Protein AF-A0A069NL14-F1 (afdb_monomer_lite)

Radius of gyration: 21.66 Å; chains: 1; bounding box: 42×58×57 Å

Organism: NCBI:txid1071679

Secondary structure (DSSP, 8-state):
---------------------SEEEPPPEE-SSTTEEEEEEEE-SSTTHHHHHHHHHHHHHHHHHHHTTEEEEEEEEEEE--STTS-EEEEEEEEEEETT---

Foldseek 3Di:
DDDDDPPPPPPPPPPPPPPPQPKAKDDWADDPDPQKIKIKIKAFDDQCRQVNRVVNRVVVQQVVLVVVQFGKDWDDKDWDQNDRGGITMIMTIIGTHHPPPPD

Structure (mmCIF, N/CA/C/O backbone):
data_AF-A0A069NL14-F1
#
_entry.id   AF-A0A069NL14-F1
#
loop_
_atom_site.group_PDB
_atom_site.id
_atom_site.type_symbol
_atom_site.label_atom_id
_atom_site.label_alt_id
_atom_site.label_comp_id
_atom_site.label_asym_id
_atom_site.label_entity_id
_atom_site.label_seq_id
_atom_site.pdbx_PDB_ins_code
_atom_site.Cartn_x
_atom_site.Cartn_y
_atom_site.Cartn_z
_atom_site.occupancy
_atom_site.B_iso_or_equiv
_atom_site.auth_seq_id
_atom_site.auth_comp_id
_atom_site.auth_asym_id
_atom_site.auth_atom_id
_atom_site.pdbx_PDB_model_num
ATOM 1 N N . MET A 1 1 ? -29.162 -46.723 -41.988 1.00 38.84 1 MET A N 1
ATOM 2 C CA . MET A 1 1 ? -27.708 -46.598 -41.750 1.00 38.84 1 MET A CA 1
ATOM 3 C C . MET A 1 1 ? -27.490 -45.457 -40.772 1.00 38.84 1 MET A C 1
ATOM 5 O O . MET A 1 1 ? -27.637 -44.299 -41.133 1.00 38.84 1 MET A O 1
ATOM 9 N N . THR A 1 2 ? -27.280 -45.789 -39.504 1.00 38.25 2 THR A N 1
ATOM 10 C CA . THR A 1 2 ? -27.063 -44.849 -38.399 1.00 38.25 2 THR A CA 1
ATOM 11 C C . THR A 1 2 ? -25.594 -44.429 -38.379 1.00 38.25 2 THR A C 1
ATOM 13 O O . THR A 1 2 ? -24.727 -45.210 -38.001 1.00 38.25 2 THR A O 1
ATOM 16 N N . HIS A 1 3 ? -25.300 -43.200 -38.806 1.00 40.44 3 HIS A N 1
ATOM 17 C CA . HIS A 1 3 ? -23.972 -42.612 -38.637 1.00 40.44 3 HIS A CA 1
ATOM 18 C C . HIS A 1 3 ? -23.807 -42.132 -37.189 1.00 40.44 3 HIS A C 1
ATOM 20 O O . HIS A 1 3 ? -24.437 -41.167 -36.762 1.00 40.44 3 HIS A O 1
ATOM 26 N N . PHE A 1 4 ? -22.950 -42.822 -36.433 1.00 49.97 4 PHE A N 1
ATOM 27 C CA . PHE A 1 4 ? -22.440 -42.376 -35.138 1.00 49.97 4 PHE A CA 1
ATOM 28 C C . PHE A 1 4 ? -21.468 -41.211 -35.369 1.00 49.97 4 PHE A C 1
ATOM 30 O O . PHE A 1 4 ? -20.361 -41.406 -35.866 1.00 49.97 4 PHE A O 1
ATOM 37 N N . ILE A 1 5 ? -21.880 -39.992 -35.019 1.00 61.06 5 ILE A N 1
ATOM 38 C CA . ILE A 1 5 ? -21.000 -38.819 -34.984 1.00 61.06 5 ILE A CA 1
ATOM 39 C C . ILE A 1 5 ? -20.514 -38.664 -33.536 1.00 61.06 5 ILE A C 1
ATOM 41 O O . ILE A 1 5 ? -21.290 -38.212 -32.691 1.00 61.06 5 ILE A O 1
ATOM 45 N N . PRO A 1 6 ? -19.257 -39.010 -33.198 1.00 50.72 6 PRO A N 1
ATOM 46 C CA . PRO A 1 6 ? -18.694 -38.649 -31.908 1.00 50.72 6 PRO A CA 1
ATOM 47 C C . PRO A 1 6 ? -18.438 -37.141 -31.915 1.00 50.72 6 PRO A C 1
ATOM 49 O O . PRO A 1 6 ? -17.450 -36.646 -32.462 1.00 50.72 6 PRO A O 1
ATOM 52 N N . ARG A 1 7 ? -19.373 -36.388 -31.334 1.00 55.75 7 ARG A N 1
ATOM 53 C CA . ARG A 1 7 ? -19.255 -34.946 -31.132 1.00 55.75 7 ARG A CA 1
ATOM 54 C C . ARG A 1 7 ? -18.183 -34.718 -30.066 1.00 55.75 7 ARG A C 1
ATOM 56 O O . ARG A 1 7 ? -18.456 -34.755 -28.872 1.00 55.75 7 ARG A O 1
ATOM 63 N N . ARG A 1 8 ? -16.938 -34.575 -30.528 1.00 55.56 8 ARG A N 1
ATOM 64 C CA . ARG A 1 8 ? -15.758 -34.253 -29.722 1.00 55.56 8 ARG A CA 1
ATOM 65 C C . ARG A 1 8 ? -16.088 -33.054 -28.837 1.00 55.56 8 ARG A C 1
ATOM 67 O O . ARG A 1 8 ? -16.280 -31.950 -29.340 1.00 55.56 8 ARG A O 1
ATOM 74 N N . ALA A 1 9 ? -16.185 -33.292 -27.533 1.00 55.94 9 ALA A N 1
ATOM 75 C CA . ALA A 1 9 ? -16.264 -32.243 -26.537 1.00 55.94 9 ALA A CA 1
ATOM 76 C C . ALA A 1 9 ? -14.934 -31.484 -26.564 1.00 55.94 9 ALA A C 1
ATOM 78 O O . ALA A 1 9 ? -13.935 -31.917 -25.996 1.00 55.94 9 ALA A O 1
ATOM 79 N N . THR A 1 10 ? -14.896 -30.375 -27.293 1.00 54.75 10 THR A N 1
ATOM 80 C CA . THR A 1 10 ? -13.809 -29.408 -27.199 1.00 54.75 10 THR A CA 1
ATOM 81 C C . THR A 1 10 ? -13.967 -28.689 -25.867 1.00 54.75 10 THR A C 1
ATOM 83 O O . THR A 1 10 ? -14.705 -27.710 -25.764 1.00 54.75 10 THR A O 1
ATOM 86 N N . ALA A 1 11 ? -13.319 -29.214 -24.828 1.00 58.31 11 ALA A N 1
ATOM 87 C CA . ALA A 1 11 ? -13.090 -28.486 -23.592 1.00 58.31 11 ALA A CA 1
ATOM 88 C C . ALA A 1 11 ? -12.196 -27.283 -23.924 1.00 58.31 11 ALA A C 1
ATOM 90 O O . ALA A 1 11 ? -10.984 -27.411 -24.082 1.00 58.31 11 ALA A O 1
ATOM 91 N N . ALA A 1 12 ? -12.812 -26.118 -24.117 1.00 59.56 12 ALA A N 1
ATOM 92 C CA . ALA A 1 12 ? -12.099 -24.860 -24.243 1.00 59.56 12 ALA A CA 1
ATOM 93 C C . ALA A 1 12 ? -11.612 -24.459 -22.846 1.00 59.56 12 ALA A C 1
ATOM 95 O O . ALA A 1 12 ? -12.318 -23.792 -22.092 1.00 59.56 12 ALA A O 1
ATOM 96 N N . SER A 1 13 ? -10.418 -24.917 -22.476 1.00 60.34 13 SER A N 1
ATOM 97 C CA . SER A 1 13 ? -9.720 -24.430 -21.290 1.00 60.34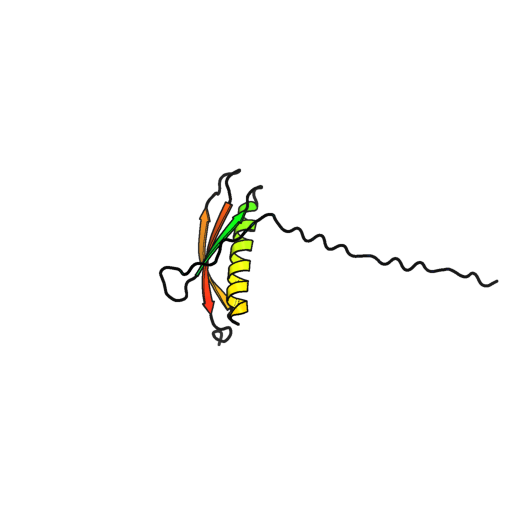 13 SER A CA 1
ATOM 98 C C . SER A 1 13 ? -9.373 -22.956 -21.504 1.00 60.34 13 SER A C 1
ATOM 100 O O . SER A 1 13 ? -8.410 -22.630 -22.196 1.00 60.34 13 SER A O 1
ATOM 102 N N . LEU A 1 14 ? -10.181 -22.059 -20.936 1.00 63.44 14 LEU A N 1
ATOM 103 C CA . LEU A 1 14 ? -9.863 -20.638 -20.807 1.00 63.44 14 LEU A CA 1
ATOM 104 C C . LEU A 1 14 ? -8.656 -20.505 -19.870 1.00 63.44 14 LEU A C 1
ATOM 106 O O . LEU A 1 14 ? -8.793 -20.464 -18.649 1.00 63.44 14 LEU A O 1
ATOM 110 N N . LEU A 1 15 ? -7.457 -20.488 -20.449 1.00 62.75 15 LEU A N 1
ATOM 111 C CA . LEU A 1 15 ? -6.225 -20.201 -19.728 1.00 62.75 15 LEU A CA 1
ATOM 112 C C . LEU A 1 15 ? -6.207 -18.696 -19.418 1.00 62.75 15 LEU A C 1
ATOM 114 O O . LEU A 1 15 ? -5.811 -17.883 -20.252 1.00 62.75 15 LEU A O 1
ATOM 118 N N . PHE A 1 16 ? -6.687 -18.309 -18.236 1.00 65.69 16 PHE A N 1
ATOM 119 C CA . PHE A 1 16 ? -6.553 -16.940 -17.741 1.00 65.69 16 PHE A CA 1
ATOM 120 C C . PHE A 1 16 ? -5.071 -16.660 -17.456 1.00 65.69 16 PHE A C 1
ATOM 122 O O . PHE A 1 16 ? -4.554 -16.970 -16.385 1.00 65.69 16 PHE A O 1
ATOM 129 N N . LEU A 1 17 ? -4.371 -16.085 -18.434 1.00 61.12 17 LEU A N 1
ATOM 130 C CA . LEU A 1 17 ? -3.055 -15.482 -18.239 1.00 61.12 17 LEU A CA 1
ATOM 131 C C . LEU A 1 17 ? -3.232 -14.240 -17.360 1.00 61.12 17 LEU A C 1
ATOM 133 O O . LEU A 1 17 ? -3.520 -13.149 -17.849 1.00 61.12 17 LEU A O 1
ATOM 137 N N . VAL A 1 18 ? -3.090 -14.406 -16.046 1.00 63.09 18 VAL A N 1
ATOM 138 C CA . VAL A 1 18 ? -2.997 -13.274 -15.124 1.00 63.09 18 VAL A CA 1
ATOM 139 C C . VAL A 1 18 ? -1.662 -12.589 -15.408 1.00 63.09 18 VAL A C 1
ATOM 141 O O . VAL A 1 18 ? -0.607 -13.078 -15.005 1.00 63.09 18 VAL A O 1
ATOM 144 N N . LEU A 1 19 ? -1.692 -11.469 -16.135 1.00 54.25 19 LEU A N 1
ATOM 145 C CA . LEU A 1 19 ? -0.546 -10.568 -16.243 1.00 54.25 19 LEU A CA 1
ATOM 146 C C . LEU A 1 19 ? -0.302 -9.954 -14.860 1.00 54.25 19 LEU A C 1
ATOM 148 O O . LEU A 1 19 ? -0.763 -8.855 -14.555 1.00 54.25 19 LEU A O 1
ATOM 152 N N . ALA A 1 20 ? 0.419 -10.671 -14.001 1.00 54.69 20 ALA A N 1
ATOM 153 C CA . ALA A 1 20 ? 0.969 -10.097 -12.790 1.00 54.69 20 ALA A CA 1
ATOM 154 C C . ALA A 1 20 ? 2.029 -9.073 -13.221 1.00 54.69 20 ALA A C 1
ATOM 156 O O . ALA A 1 20 ? 3.160 -9.427 -13.547 1.00 54.69 20 ALA A O 1
ATOM 157 N N . ALA A 1 21 ? 1.651 -7.794 -13.284 1.00 57.94 21 ALA A N 1
ATOM 158 C CA . ALA A 1 21 ? 2.597 -6.712 -13.531 1.00 57.94 21 ALA A CA 1
ATOM 159 C C . ALA A 1 21 ? 3.717 -6.814 -12.486 1.00 57.94 21 ALA A C 1
ATOM 161 O O . ALA A 1 21 ? 3.410 -6.821 -11.299 1.00 57.94 21 ALA A O 1
ATOM 162 N N . CYS A 1 22 ? 4.978 -6.959 -12.903 1.00 66.12 22 CYS A N 1
ATOM 163 C CA . CYS A 1 22 ? 6.120 -7.174 -12.011 1.00 66.12 22 CYS A CA 1
ATOM 164 C C . CYS A 1 22 ? 6.330 -5.936 -11.120 1.00 66.12 22 CYS A C 1
ATOM 166 O O . CYS A 1 22 ? 6.976 -4.965 -11.503 1.00 66.12 22 CYS A O 1
ATOM 168 N N . GLY A 1 23 ? 5.691 -5.937 -9.959 1.00 72.31 23 GLY A N 1
ATOM 169 C CA . GLY A 1 23 ? 5.734 -4.873 -8.971 1.00 72.31 23 GLY A CA 1
ATOM 170 C C . GLY A 1 23 ? 5.557 -5.479 -7.590 1.00 72.31 23 GLY A C 1
ATOM 171 O O . GLY A 1 23 ? 5.040 -6.590 -7.451 1.00 72.31 23 GLY A O 1
ATOM 172 N N . THR A 1 24 ? 6.004 -4.771 -6.568 1.00 82.38 24 THR A N 1
ATOM 173 C CA . THR A 1 24 ? 5.935 -5.202 -5.170 1.00 82.38 24 THR A CA 1
ATOM 174 C C . THR A 1 24 ? 5.354 -4.083 -4.315 1.00 82.38 24 THR A C 1
ATOM 176 O O . THR A 1 24 ? 5.232 -2.945 -4.764 1.00 82.38 24 THR A O 1
ATOM 179 N N . ALA A 1 25 ? 4.941 -4.407 -3.095 1.00 87.00 25 ALA A N 1
ATOM 180 C CA . ALA A 1 25 ? 4.611 -3.423 -2.073 1.00 87.00 25 ALA A CA 1
ATOM 181 C C . ALA A 1 25 ? 5.468 -3.709 -0.839 1.00 87.00 25 ALA A C 1
ATOM 183 O O . ALA A 1 25 ? 5.718 -4.871 -0.518 1.00 87.00 25 ALA A O 1
ATOM 184 N N . SER A 1 26 ? 5.941 -2.653 -0.186 1.00 88.19 26 SER A N 1
ATOM 185 C CA . SER A 1 26 ? 6.605 -2.734 1.110 1.00 88.19 26 SER A CA 1
ATOM 186 C C . SER A 1 26 ? 5.621 -3.158 2.200 1.00 88.19 26 SER A C 1
ATOM 188 O O . SER A 1 26 ? 4.403 -3.099 2.022 1.00 88.19 26 SER A O 1
ATOM 190 N N . GLU A 1 27 ? 6.156 -3.535 3.358 1.00 90.31 27 GLU A N 1
ATOM 191 C CA . GLU A 1 27 ? 5.345 -3.723 4.557 1.00 90.31 27 GLU A CA 1
ATOM 192 C C . GLU A 1 27 ? 4.612 -2.436 4.950 1.00 90.31 27 GLU A C 1
ATOM 194 O O . GLU A 1 27 ? 5.060 -1.316 4.683 1.00 90.31 27 GLU A O 1
ATOM 199 N N . ILE A 1 28 ? 3.462 -2.614 5.597 1.00 90.94 28 ILE A N 1
ATOM 200 C CA . ILE A 1 28 ? 2.640 -1.508 6.074 1.00 90.94 28 ILE A CA 1
ATOM 201 C C . ILE A 1 28 ? 3.228 -0.997 7.380 1.00 90.94 28 ILE A C 1
ATOM 203 O O . ILE A 1 28 ? 3.375 -1.743 8.346 1.00 90.94 28 ILE A O 1
ATOM 207 N N . THR A 1 29 ? 3.525 0.295 7.411 1.00 92.50 29 THR A N 1
ATOM 208 C CA . THR A 1 29 ? 4.112 0.973 8.568 1.00 92.50 29 THR A CA 1
ATOM 209 C C . THR A 1 29 ? 3.108 1.937 9.185 1.00 92.50 29 THR A C 1
ATOM 211 O O . THR A 1 29 ? 2.290 2.533 8.485 1.00 92.50 29 THR A O 1
ATOM 214 N N . ALA A 1 30 ? 3.138 2.079 10.510 1.00 88.38 30 ALA A N 1
ATOM 215 C CA . ALA A 1 30 ? 2.347 3.099 11.186 1.00 88.38 30 ALA A CA 1
ATOM 216 C C . ALA A 1 30 ? 2.949 4.484 10.905 1.00 88.38 30 ALA A C 1
ATOM 218 O O . ALA A 1 30 ? 4.158 4.685 11.022 1.00 88.38 30 ALA A O 1
ATOM 219 N N . GLY A 1 31 ? 2.101 5.427 10.506 1.00 80.88 31 GLY A N 1
ATOM 220 C CA . GLY A 1 31 ? 2.466 6.820 10.307 1.00 80.88 31 GLY A CA 1
ATOM 221 C C . GLY A 1 31 ? 2.617 7.580 11.632 1.00 80.88 31 GLY A C 1
ATOM 222 O O . GLY A 1 31 ? 2.325 7.051 12.703 1.00 80.88 31 GLY A O 1
ATOM 223 N N . PRO A 1 32 ? 3.034 8.857 11.580 1.00 75.75 32 PRO A N 1
ATOM 224 C CA . PRO A 1 32 ? 3.224 9.692 12.772 1.00 75.75 32 PRO A CA 1
ATOM 225 C C . PRO A 1 32 ? 1.913 10.068 13.484 1.00 75.75 32 PRO A C 1
ATOM 227 O O . PRO A 1 32 ? 1.940 10.624 14.577 1.00 75.75 32 PRO A O 1
ATOM 230 N N . GLN A 1 33 ? 0.766 9.817 12.851 1.00 81.88 33 GLN A N 1
ATOM 231 C CA . GLN A 1 33 ? -0.567 10.138 13.351 1.00 81.88 33 GLN A CA 1
ATOM 232 C C . GLN A 1 33 ? -1.319 8.837 13.631 1.00 81.88 33 GLN A C 1
ATOM 234 O O . GLN A 1 33 ? -1.187 7.874 12.873 1.00 81.88 33 GLN A O 1
ATOM 239 N N . ALA A 1 34 ? -2.115 8.824 14.703 1.00 80.44 34 ALA A N 1
ATOM 240 C CA . ALA A 1 34 ? -2.961 7.683 15.036 1.00 80.44 34 ALA A CA 1
ATOM 241 C C . ALA A 1 34 ? -3.864 7.313 13.847 1.00 80.44 34 ALA A C 1
ATOM 243 O O . ALA A 1 34 ? -4.346 8.189 13.127 1.00 80.44 34 ALA A O 1
ATOM 244 N N . ASP A 1 35 ? -4.041 6.009 13.635 1.00 85.31 35 ASP A N 1
ATOM 245 C CA . ASP A 1 35 ? -4.854 5.414 12.566 1.00 85.31 35 ASP A CA 1
ATOM 246 C C . ASP A 1 35 ? -4.408 5.724 11.128 1.00 85.31 35 ASP A C 1
ATOM 248 O O . ASP A 1 35 ? -5.088 5.326 10.178 1.00 85.31 35 ASP A O 1
ATOM 252 N N . ILE A 1 36 ? -3.260 6.388 10.943 1.00 92.38 36 ILE A N 1
ATOM 253 C CA . ILE A 1 36 ? -2.645 6.566 9.629 1.00 92.38 36 ILE A CA 1
ATOM 254 C C . ILE A 1 36 ? -1.585 5.497 9.420 1.00 92.38 36 ILE A C 1
ATOM 256 O O . ILE A 1 36 ? -0.649 5.354 10.202 1.00 92.38 36 ILE A O 1
ATOM 260 N N . TYR A 1 37 ? -1.709 4.791 8.309 1.00 93.88 37 TYR A N 1
ATOM 261 C CA . TYR A 1 37 ? -0.784 3.772 7.848 1.00 93.88 37 TYR A CA 1
ATOM 262 C C . TYR A 1 37 ? -0.145 4.211 6.539 1.00 93.88 37 TYR A C 1
ATOM 264 O O . TYR A 1 37 ? -0.754 4.948 5.763 1.00 93.88 37 TYR A O 1
ATOM 272 N N . SER A 1 38 ? 1.072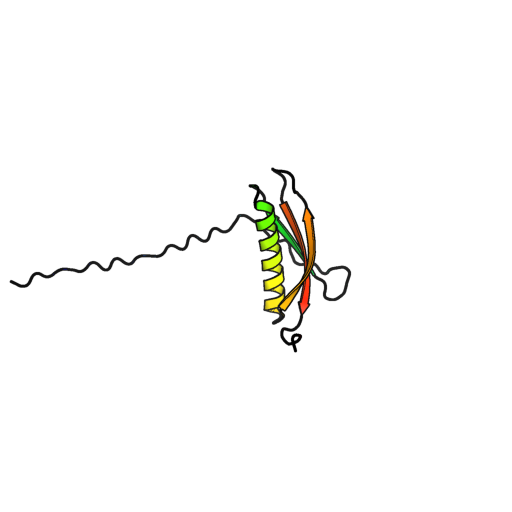 3.745 6.289 1.00 94.00 38 SER A N 1
ATOM 273 C CA . SER A 1 38 ? 1.828 4.032 5.079 1.00 94.00 38 SER A CA 1
ATOM 274 C C . SER A 1 38 ? 2.267 2.743 4.404 1.00 94.00 38 SER A C 1
ATOM 276 O O . SER A 1 38 ? 2.726 1.807 5.063 1.00 94.00 38 SER A O 1
ATOM 278 N N . VAL A 1 39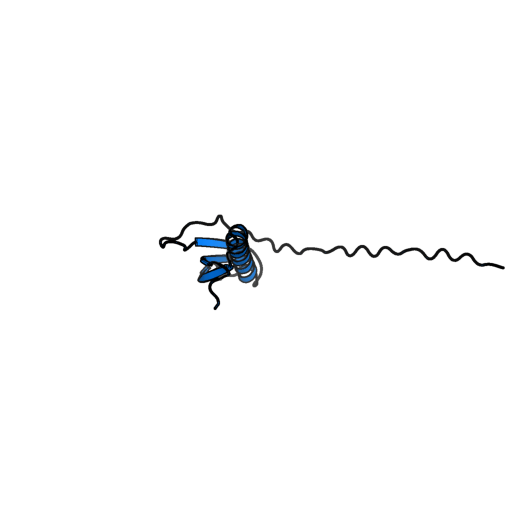 ? 2.133 2.696 3.083 1.00 94.25 39 VAL A N 1
ATOM 279 C CA . VAL A 1 39 ? 2.622 1.597 2.251 1.00 94.25 39 VAL A CA 1
ATOM 280 C C . VAL A 1 39 ? 3.226 2.145 0.971 1.00 94.25 39 VAL A C 1
ATOM 282 O O . VAL A 1 39 ? 2.661 3.037 0.340 1.00 94.25 39 VAL A O 1
ATOM 285 N N . THR A 1 40 ? 4.372 1.603 0.569 1.00 92.88 40 THR A N 1
ATOM 286 C CA . THR A 1 40 ? 5.046 1.996 -0.671 1.00 92.88 40 THR A CA 1
ATOM 287 C C . THR A 1 40 ? 4.955 0.870 -1.680 1.00 92.88 40 THR A C 1
ATOM 289 O O . THR A 1 40 ? 5.502 -0.206 -1.466 1.00 92.88 40 THR A O 1
ATOM 292 N N . GLY A 1 41 ? 4.287 1.118 -2.797 1.00 90.50 41 GLY A N 1
ATOM 293 C CA . GLY A 1 41 ? 4.362 0.262 -3.968 1.00 90.50 41 GLY A CA 1
ATOM 294 C C . GLY A 1 41 ? 5.586 0.605 -4.807 1.00 90.50 41 GLY A C 1
ATOM 295 O O . GLY A 1 41 ? 5.994 1.765 -4.878 1.00 90.50 41 GLY A O 1
ATOM 296 N N . LYS A 1 42 ? 6.167 -0.410 -5.440 1.00 87.88 42 LYS A N 1
ATOM 297 C CA . LYS A 1 42 ? 7.377 -0.330 -6.256 1.00 87.88 42 LYS A CA 1
ATOM 298 C C . LYS A 1 42 ? 7.159 -1.044 -7.578 1.00 87.88 42 LYS A C 1
ATOM 300 O O . LYS A 1 42 ? 6.583 -2.133 -7.616 1.00 87.88 42 LYS A O 1
ATOM 305 N N . ALA A 1 43 ? 7.641 -0.454 -8.660 1.00 85.50 43 ALA A N 1
ATOM 306 C CA . ALA A 1 43 ? 7.693 -1.107 -9.957 1.00 85.50 43 ALA A CA 1
ATOM 307 C C . ALA A 1 43 ? 8.779 -0.482 -10.831 1.00 85.50 43 ALA A C 1
ATOM 309 O O . ALA A 1 43 ? 8.974 0.730 -10.843 1.00 85.50 43 ALA A O 1
ATOM 310 N N . THR A 1 44 ? 9.437 -1.314 -11.628 1.00 80.75 44 THR A N 1
ATOM 311 C CA . THR A 1 44 ? 10.493 -0.892 -12.554 1.00 80.75 44 THR A CA 1
ATOM 312 C C . THR A 1 44 ? 10.061 -1.220 -13.977 1.00 80.75 44 THR A C 1
ATOM 314 O O . THR A 1 44 ? 9.471 -2.274 -14.215 1.00 80.75 44 THR A O 1
ATOM 317 N N . GLY A 1 45 ? 10.336 -0.335 -14.939 1.00 71.69 45 GLY A N 1
ATOM 318 C CA . GLY A 1 45 ? 10.105 -0.627 -16.355 1.00 71.69 45 GLY A CA 1
ATOM 319 C C . GLY A 1 45 ? 9.536 0.540 -17.157 1.00 71.69 45 GLY A C 1
ATOM 320 O O . GLY A 1 45 ? 10.033 1.659 -17.096 1.00 71.69 45 GLY A O 1
ATOM 321 N N . THR A 1 46 ? 8.523 0.251 -17.977 1.00 67.50 46 THR A N 1
ATOM 322 C CA . THR A 1 46 ? 7.984 1.162 -19.003 1.00 67.50 46 THR A CA 1
ATOM 323 C C . THR A 1 46 ? 7.289 2.396 -18.413 1.00 67.50 46 THR A C 1
ATOM 325 O O . THR A 1 46 ? 7.118 2.518 -17.203 1.00 67.50 46 THR A O 1
ATOM 328 N N . ARG A 1 47 ? 6.816 3.300 -19.284 1.00 63.97 47 ARG A N 1
ATOM 329 C CA . ARG A 1 47 ? 6.069 4.533 -18.950 1.00 63.97 47 ARG A CA 1
ATOM 330 C C . ARG A 1 47 ? 4.876 4.360 -17.987 1.00 63.97 47 ARG A C 1
ATOM 332 O O . ARG A 1 47 ? 4.418 5.354 -17.443 1.00 63.97 47 ARG A O 1
ATOM 339 N N . MET A 1 48 ? 4.385 3.137 -17.764 1.00 75.62 48 MET A N 1
ATOM 340 C CA . MET A 1 48 ? 3.268 2.832 -16.852 1.00 75.62 48 MET A CA 1
ATOM 341 C C . MET A 1 48 ? 3.708 2.214 -15.515 1.00 75.62 48 MET A C 1
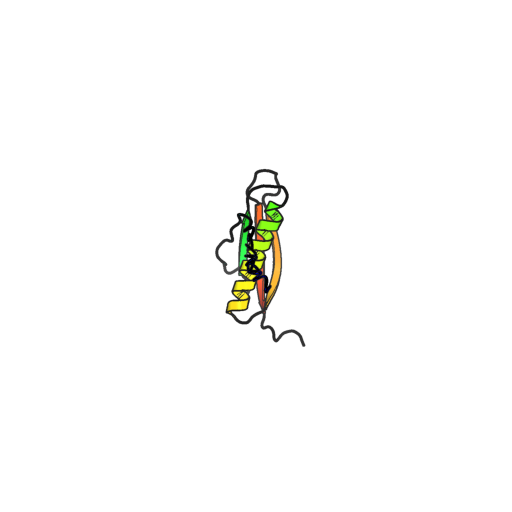ATOM 343 O O . MET A 1 48 ? 2.861 1.846 -14.704 1.00 75.62 48 MET A O 1
ATOM 347 N N . SER A 1 49 ? 5.013 2.097 -15.253 1.00 81.31 49 SER A N 1
ATOM 348 C CA . SER A 1 49 ? 5.537 1.525 -14.002 1.00 81.31 49 SER A CA 1
ATOM 349 C C . SER A 1 49 ? 5.068 2.297 -12.766 1.00 81.31 49 SER A C 1
ATOM 351 O O . SER A 1 49 ? 4.756 1.677 -11.755 1.00 81.31 49 SER A O 1
ATOM 353 N N . TRP A 1 50 ? 4.862 3.612 -12.860 1.00 80.88 50 TRP A N 1
ATOM 354 C CA . TRP A 1 50 ? 4.244 4.371 -11.773 1.00 80.88 50 TRP A CA 1
ATOM 355 C C . TRP A 1 50 ? 2.823 3.893 -11.438 1.00 80.88 50 TRP A C 1
ATOM 357 O O . TRP A 1 50 ? 2.508 3.678 -10.271 1.00 80.88 50 TRP A O 1
ATOM 367 N N . VAL A 1 51 ? 1.981 3.667 -12.453 1.00 86.31 51 VAL A N 1
ATOM 368 C CA . VAL A 1 51 ? 0.611 3.166 -12.255 1.00 86.31 51 VAL A CA 1
ATOM 369 C C . VAL A 1 51 ? 0.642 1.781 -11.613 1.00 86.31 51 VAL A C 1
ATOM 371 O O . VAL A 1 51 ? -0.133 1.503 -10.704 1.00 86.31 51 VAL A O 1
ATOM 374 N N . THR A 1 52 ? 1.579 0.925 -12.026 1.00 87.62 52 THR A N 1
ATOM 375 C CA . THR A 1 52 ? 1.786 -0.379 -11.385 1.00 87.62 52 THR A CA 1
ATOM 376 C C . THR A 1 52 ? 2.160 -0.224 -9.912 1.00 87.62 52 THR A C 1
ATOM 378 O O . THR A 1 52 ? 1.537 -0.862 -9.067 1.00 87.62 52 THR A O 1
ATOM 381 N N . ALA A 1 53 ? 3.132 0.635 -9.587 1.00 88.62 53 ALA A N 1
ATOM 382 C CA . ALA A 1 53 ? 3.536 0.908 -8.208 1.00 88.62 53 ALA A CA 1
ATOM 383 C C . ALA A 1 53 ? 2.350 1.427 -7.377 1.00 88.62 53 ALA A C 1
ATOM 385 O O . ALA A 1 53 ? 2.064 0.908 -6.301 1.00 88.62 53 ALA A O 1
ATOM 386 N N . ARG A 1 54 ? 1.598 2.388 -7.919 1.00 90.25 54 ARG A N 1
ATOM 387 C CA . ARG A 1 54 ? 0.383 2.938 -7.313 1.00 90.25 54 ARG A CA 1
ATOM 388 C C . ARG A 1 54 ? -0.662 1.861 -7.034 1.00 90.25 54 ARG A C 1
ATOM 390 O O . ARG A 1 54 ? -1.153 1.779 -5.911 1.00 90.25 54 ARG A O 1
ATOM 397 N N . ASN A 1 55 ? -0.969 1.010 -8.008 1.00 91.56 55 ASN A N 1
ATOM 398 C CA . ASN A 1 55 ? -1.955 -0.056 -7.834 1.00 91.56 55 ASN A CA 1
ATOM 399 C C . ASN A 1 55 ? -1.516 -1.049 -6.753 1.00 91.56 55 ASN A C 1
ATOM 401 O O . ASN A 1 55 ? -2.310 -1.362 -5.874 1.00 91.56 55 ASN A O 1
ATOM 405 N N . ARG A 1 56 ? -0.235 -1.452 -6.723 1.00 91.31 56 ARG A N 1
ATOM 406 C CA . ARG A 1 56 ? 0.281 -2.329 -5.657 1.00 91.31 56 ARG A CA 1
ATOM 407 C C . ARG A 1 56 ? 0.140 -1.715 -4.265 1.00 91.31 56 ARG A C 1
ATOM 409 O O . ARG A 1 56 ? -0.224 -2.425 -3.332 1.00 91.31 56 ARG A O 1
ATOM 416 N N . ALA A 1 57 ? 0.400 -0.415 -4.123 1.00 92.56 57 ALA A N 1
ATOM 417 C CA . ALA A 1 57 ? 0.216 0.292 -2.857 1.00 92.56 57 ALA A CA 1
ATOM 418 C C . ALA A 1 57 ? -1.266 0.343 -2.439 1.00 92.56 57 ALA A C 1
ATOM 420 O O . ALA A 1 57 ? -1.599 0.071 -1.287 1.00 92.56 57 ALA A O 1
ATOM 421 N N . MET A 1 58 ? -2.162 0.657 -3.380 1.00 94.62 58 MET A N 1
ATOM 422 C CA . MET A 1 58 ? -3.606 0.740 -3.133 1.00 94.62 58 MET A CA 1
ATOM 423 C C . MET A 1 58 ? -4.212 -0.622 -2.782 1.00 94.62 58 MET A C 1
ATOM 425 O O . MET A 1 58 ? -5.006 -0.699 -1.845 1.00 94.62 58 MET A O 1
ATOM 429 N N . ASP A 1 59 ? -3.817 -1.684 -3.486 1.00 94.69 59 ASP A N 1
ATOM 430 C CA . ASP A 1 59 ? -4.276 -3.052 -3.232 1.00 94.69 59 ASP A CA 1
ATOM 431 C C . ASP A 1 59 ? -3.833 -3.518 -1.841 1.00 94.69 59 ASP A C 1
ATOM 433 O O . ASP A 1 59 ? -4.666 -3.945 -1.044 1.00 94.69 59 ASP A O 1
ATOM 437 N N . ALA A 1 60 ? -2.554 -3.328 -1.492 1.00 94.25 60 ALA A N 1
ATOM 438 C CA . ALA A 1 60 ? -2.031 -3.675 -0.170 1.00 94.25 60 ALA A CA 1
ATOM 439 C C . ALA A 1 60 ? -2.751 -2.918 0.963 1.00 94.25 60 ALA A C 1
ATOM 441 O O . ALA A 1 60 ? -3.136 -3.513 1.971 1.00 94.25 60 ALA A O 1
ATOM 442 N N . ALA A 1 61 ? -2.985 -1.614 0.789 1.00 94.56 61 ALA A N 1
ATOM 443 C CA . ALA A 1 61 ? -3.742 -0.805 1.742 1.00 94.56 61 ALA A CA 1
ATOM 444 C C . ALA A 1 61 ? -5.208 -1.260 1.863 1.00 94.56 61 ALA A C 1
ATOM 446 O O . ALA A 1 61 ? -5.763 -1.322 2.963 1.00 94.56 61 ALA A O 1
ATOM 447 N N . SER A 1 62 ? -5.841 -1.599 0.736 1.00 95.06 62 SER A N 1
ATOM 448 C CA . SER A 1 62 ? -7.208 -2.117 0.695 1.00 95.06 62 SER A CA 1
ATOM 449 C C . SER A 1 62 ? -7.316 -3.438 1.451 1.00 95.06 62 SER A C 1
ATOM 451 O O . SER A 1 62 ? -8.169 -3.581 2.326 1.00 95.06 62 SER A O 1
ATOM 453 N N . ASP A 1 63 ? -6.417 -4.378 1.172 1.00 95.12 63 ASP A N 1
ATOM 454 C CA . ASP A 1 63 ? -6.423 -5.705 1.778 1.00 95.12 63 ASP A CA 1
ATOM 455 C C . ASP A 1 63 ? -6.144 -5.650 3.283 1.00 95.12 63 ASP A C 1
ATOM 457 O O . ASP A 1 63 ? -6.810 -6.340 4.058 1.00 95.12 63 ASP A O 1
ATOM 461 N N . TYR A 1 64 ? -5.265 -4.748 3.727 1.00 93.94 64 TYR A N 1
ATOM 462 C CA . TYR A 1 64 ? -5.036 -4.490 5.149 1.00 93.94 64 TYR A CA 1
ATOM 463 C C . TYR A 1 64 ? -6.296 -4.015 5.880 1.00 93.94 64 TYR A C 1
ATOM 465 O O . TYR A 1 64 ? -6.576 -4.475 6.990 1.00 93.94 64 TYR A O 1
ATOM 473 N N . CYS A 1 65 ? -7.085 -3.122 5.278 1.00 94.19 65 CYS A N 1
ATOM 474 C CA . CYS A 1 65 ? -8.345 -2.698 5.886 1.00 94.19 65 CYS A CA 1
ATOM 475 C C . CYS A 1 65 ? -9.421 -3.794 5.800 1.00 94.19 65 CYS A C 1
ATOM 477 O O . CYS A 1 65 ? -10.137 -4.012 6.778 1.00 94.19 65 CYS A O 1
ATOM 479 N N . LYS A 1 66 ? -9.496 -4.553 4.696 1.00 93.94 66 LYS A N 1
ATOM 480 C CA . LYS A 1 66 ? -10.447 -5.673 4.547 1.00 93.94 66 LYS A CA 1
ATOM 481 C C . LYS A 1 66 ? -10.241 -6.760 5.598 1.00 93.94 66 LYS A C 1
ATOM 483 O O . LYS A 1 66 ? -11.223 -7.252 6.146 1.00 93.94 66 LYS A O 1
ATOM 488 N N . GLN A 1 67 ? -8.992 -7.095 5.930 1.00 93.12 67 GLN A N 1
ATOM 489 C CA . GLN A 1 67 ? -8.673 -8.039 7.012 1.00 93.12 67 GLN A CA 1
ATOM 490 C C . GLN A 1 67 ? -9.233 -7.594 8.374 1.00 93.12 67 GLN A C 1
ATOM 492 O O . GLN A 1 67 ? -9.491 -8.428 9.235 1.00 93.12 67 GLN A O 1
ATOM 497 N N . ARG A 1 68 ? -9.464 -6.287 8.554 1.00 91.75 68 ARG A N 1
ATOM 498 C CA . ARG A 1 68 ? -10.065 -5.678 9.752 1.00 91.75 68 ARG A CA 1
ATOM 499 C C . ARG A 1 68 ? -11.557 -5.397 9.608 1.00 91.75 68 ARG A C 1
ATOM 501 O O . ARG A 1 68 ? -12.129 -4.740 10.469 1.00 91.75 68 ARG A O 1
ATOM 508 N N . GLN A 1 69 ? -12.184 -5.850 8.522 1.00 94.00 69 GLN A N 1
ATOM 509 C CA . GLN A 1 69 ? -13.583 -5.546 8.200 1.00 94.00 69 GLN A CA 1
ATOM 510 C C . GLN A 1 69 ? -13.850 -4.030 8.087 1.00 94.00 69 GLN A C 1
ATOM 512 O O . GLN A 1 69 ? -14.933 -3.532 8.396 1.00 94.00 69 GLN A O 1
ATOM 517 N N . GLN A 1 70 ? -12.839 -3.286 7.639 1.00 94.25 70 GLN A N 1
ATOM 518 C CA . GLN A 1 70 ? -12.863 -1.841 7.452 1.00 94.25 70 GLN A CA 1
ATOM 519 C C . GLN A 1 70 ? -12.656 -1.482 5.976 1.00 94.25 70 GLN A C 1
ATOM 521 O O . GLN A 1 70 ? -12.110 -2.252 5.186 1.00 94.25 70 GLN A O 1
ATOM 526 N N . THR A 1 71 ? -13.055 -0.268 5.614 1.00 94.25 71 THR A N 1
ATOM 527 C CA . THR A 1 71 ? -12.870 0.311 4.285 1.00 94.25 71 THR A CA 1
ATOM 528 C C . THR A 1 71 ? -11.644 1.216 4.286 1.00 94.25 71 THR A C 1
ATOM 530 O O . THR A 1 71 ? -11.470 2.054 5.174 1.00 94.25 71 THR A O 1
ATOM 533 N N . MET A 1 72 ? -10.789 1.069 3.276 1.00 93.81 72 MET A N 1
ATOM 534 C CA . MET A 1 72 ? -9.626 1.936 3.104 1.00 93.81 72 MET A CA 1
ATOM 535 C C . MET A 1 72 ? -10.057 3.340 2.667 1.00 93.81 72 MET A C 1
ATOM 537 O O . MET A 1 72 ? -10.829 3.502 1.722 1.00 93.81 72 MET A O 1
ATOM 541 N N . ARG A 1 73 ? -9.540 4.366 3.349 1.00 94.00 73 ARG A N 1
ATOM 542 C CA . ARG A 1 73 ? -9.630 5.768 2.933 1.00 94.00 73 ARG A CA 1
ATOM 543 C C . ARG A 1 73 ? -8.240 6.315 2.678 1.00 94.00 73 ARG A C 1
ATOM 545 O O . ARG A 1 73 ? -7.426 6.421 3.593 1.00 94.00 73 ARG A O 1
ATOM 552 N N . LEU A 1 74 ? -8.001 6.710 1.435 1.00 93.12 74 LEU A N 1
ATOM 553 C CA . LEU A 1 74 ? -6.785 7.401 1.039 1.00 93.12 74 LEU A CA 1
ATOM 554 C C . LEU A 1 74 ? -6.708 8.767 1.739 1.00 93.12 74 LEU A C 1
ATOM 556 O O . LEU A 1 74 ? -7.661 9.547 1.694 1.00 93.12 74 LEU A O 1
ATOM 560 N N . ARG A 1 75 ? -5.575 9.058 2.382 1.00 92.88 75 ARG A N 1
ATOM 561 C CA . ARG A 1 75 ? -5.286 10.360 3.001 1.00 92.88 75 ARG A CA 1
ATOM 562 C C . ARG A 1 75 ? -4.367 11.197 2.136 1.00 92.88 75 ARG A C 1
ATOM 564 O O . ARG A 1 75 ? -4.648 12.369 1.914 1.00 92.88 75 ARG A O 1
ATOM 571 N N . SER A 1 76 ? -3.281 10.601 1.666 1.00 91.25 76 SER A N 1
ATOM 572 C CA . SER A 1 76 ? -2.363 11.252 0.743 1.00 91.25 76 SER A CA 1
ATOM 573 C C . SER A 1 76 ? -1.619 10.231 -0.098 1.00 91.25 76 SER A C 1
ATOM 575 O O . SER A 1 76 ? -1.475 9.062 0.262 1.00 91.25 76 SER A O 1
ATOM 577 N N . GLU A 1 77 ? -1.153 10.702 -1.243 1.00 88.81 77 GLU A N 1
ATOM 578 C CA . GLU A 1 77 ? -0.290 9.970 -2.148 1.00 88.81 77 GLU A CA 1
ATOM 579 C C . GLU A 1 77 ? 0.945 10.814 -2.413 1.00 88.81 77 GLU A C 1
ATOM 581 O O . GLU A 1 77 ? 0.832 12.001 -2.719 1.00 88.81 77 GLU A O 1
ATOM 586 N N . SER A 1 78 ? 2.112 10.188 -2.352 1.00 86.81 78 SER A N 1
ATOM 587 C CA . SER A 1 78 ? 3.330 10.743 -2.919 1.00 86.81 78 SER A CA 1
ATOM 588 C C . SER A 1 78 ? 3.919 9.771 -3.927 1.00 86.81 78 SER A C 1
ATOM 590 O O . SER A 1 78 ? 3.808 8.552 -3.813 1.00 86.81 78 SER A O 1
ATOM 592 N N . THR A 1 79 ? 4.519 10.335 -4.964 1.00 81.81 79 THR A N 1
ATOM 593 C CA . THR A 1 79 ? 5.097 9.595 -6.077 1.00 81.81 79 THR A CA 1
ATOM 594 C C . THR A 1 79 ? 6.533 10.032 -6.257 1.00 81.81 79 THR A C 1
ATOM 596 O O . THR A 1 79 ? 6.792 11.233 -6.322 1.00 81.81 79 THR A O 1
ATOM 599 N N . SER A 1 80 ? 7.441 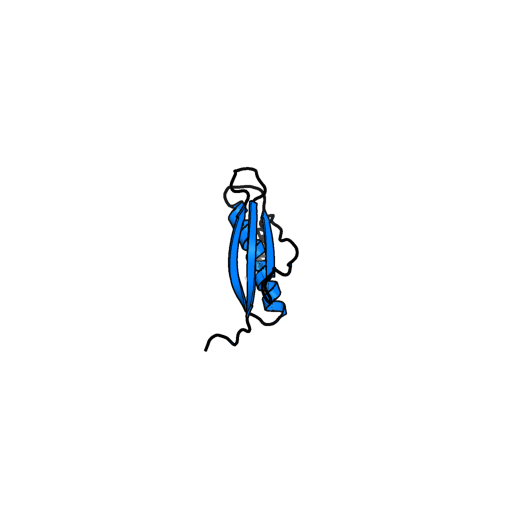9.070 -6.399 1.00 73.50 80 SER A N 1
ATOM 600 C CA . SER A 1 80 ? 8.859 9.328 -6.642 1.00 73.50 80 SER A CA 1
ATOM 601 C C . SER A 1 80 ? 9.399 8.381 -7.715 1.00 73.50 80 SER A C 1
ATOM 603 O O . SER A 1 80 ? 8.907 7.263 -7.867 1.00 73.50 80 SER A O 1
ATOM 605 N N . GLY A 1 81 ? 10.419 8.825 -8.455 1.00 62.88 81 GLY A N 1
ATOM 606 C CA . GLY A 1 81 ? 11.094 8.015 -9.479 1.00 62.88 81 GLY A CA 1
ATOM 607 C C . GLY A 1 81 ? 10.750 8.348 -10.935 1.00 62.88 81 GLY A C 1
ATOM 608 O O . GLY A 1 81 ? 11.227 7.646 -11.809 1.00 62.88 81 GLY A O 1
ATOM 609 N N . VAL A 1 82 ? 10.007 9.429 -11.229 1.00 55.69 82 VAL A N 1
ATOM 610 C CA . VAL A 1 82 ? 9.435 9.817 -12.553 1.00 55.69 82 VAL A CA 1
ATOM 611 C C . VAL A 1 82 ? 10.399 9.966 -13.757 1.00 55.69 82 VAL A C 1
ATOM 613 O O . VAL A 1 82 ? 10.007 10.469 -14.811 1.00 55.69 82 VAL A O 1
ATOM 616 N N . ARG A 1 83 ? 11.660 9.539 -13.653 1.00 58.19 83 ARG A N 1
ATOM 617 C CA . ARG A 1 83 ? 12.603 9.451 -14.772 1.00 58.19 83 ARG A CA 1
ATOM 618 C C . ARG A 1 83 ? 12.563 8.056 -15.393 1.00 58.19 83 ARG A C 1
ATOM 620 O O . ARG A 1 83 ? 12.568 7.037 -14.709 1.00 58.19 83 ARG A O 1
ATOM 627 N N . SER A 1 84 ? 12.507 8.022 -16.723 1.00 48.44 84 SER A N 1
ATOM 628 C CA . SER A 1 84 ? 12.519 6.787 -17.509 1.00 48.44 84 SER A CA 1
ATOM 629 C C . SER A 1 84 ? 13.798 6.011 -17.168 1.00 48.44 84 SER A C 1
ATOM 631 O O . SER A 1 84 ? 14.871 6.534 -17.447 1.00 48.44 84 SER A O 1
ATOM 633 N N . LEU A 1 85 ? 13.661 4.804 -16.591 1.00 55.88 85 LEU A N 1
ATOM 634 C CA . LEU A 1 85 ? 14.705 3.865 -16.107 1.00 55.88 85 LEU A CA 1
ATOM 635 C C . LEU A 1 85 ? 14.945 3.808 -14.580 1.00 55.88 85 LEU A C 1
ATOM 637 O O . LEU A 1 85 ? 15.649 2.901 -14.142 1.00 55.88 85 LEU A O 1
ATOM 641 N N . GLU A 1 86 ? 14.341 4.677 -13.763 1.00 66.94 86 GLU A N 1
ATOM 642 C CA . GLU A 1 86 ? 14.397 4.566 -12.290 1.00 66.94 86 GLU A CA 1
ATOM 643 C C . GLU A 1 86 ? 13.257 3.691 -11.727 1.00 66.94 86 GLU A C 1
ATOM 645 O O . GLU A 1 86 ? 12.195 3.554 -12.350 1.00 66.94 86 GLU A O 1
ATOM 650 N N . GLU A 1 87 ? 13.477 3.086 -10.548 1.00 73.50 87 GLU A N 1
ATOM 651 C CA . GLU A 1 87 ? 12.422 2.403 -9.781 1.00 73.50 87 GLU A CA 1
ATOM 652 C C . GLU A 1 87 ? 11.310 3.415 -9.485 1.00 73.50 87 GLU A C 1
ATOM 654 O O . GLU A 1 87 ? 11.519 4.407 -8.784 1.00 73.50 87 GLU A O 1
ATOM 659 N N . GLN A 1 88 ? 10.118 3.174 -10.030 1.00 81.88 88 GLN A N 1
ATOM 660 C CA . GLN A 1 88 ? 8.956 3.988 -9.714 1.00 81.88 88 GLN A CA 1
ATOM 661 C C . GLN A 1 88 ? 8.406 3.548 -8.374 1.00 81.88 88 GLN A C 1
ATOM 663 O O . GLN A 1 88 ? 8.149 2.363 -8.142 1.00 81.88 88 GLN A O 1
ATOM 668 N N . THR A 1 89 ? 8.165 4.523 -7.514 1.00 85.31 89 THR A N 1
ATOM 669 C CA . THR A 1 89 ? 7.587 4.301 -6.199 1.00 85.31 89 THR A CA 1
ATOM 670 C C . THR A 1 89 ? 6.342 5.159 -6.028 1.00 85.31 89 THR A C 1
ATOM 672 O O . THR A 1 89 ? 6.275 6.303 -6.484 1.00 85.31 89 THR A O 1
ATOM 675 N N . SER A 1 90 ? 5.332 4.589 -5.381 1.00 87.69 90 SER A N 1
ATOM 676 C CA . SER A 1 90 ? 4.126 5.303 -4.971 1.00 87.69 90 SER A CA 1
ATOM 677 C C . SER A 1 90 ? 3.871 4.980 -3.509 1.00 87.69 90 SER A C 1
ATOM 679 O O . SER A 1 90 ? 3.622 3.828 -3.156 1.00 87.69 90 SER A O 1
ATOM 681 N N . THR A 1 91 ? 3.986 5.991 -2.655 1.00 90.75 91 THR A N 1
ATOM 682 C CA . THR A 1 91 ? 3.706 5.879 -1.228 1.00 90.75 91 THR A CA 1
ATOM 683 C C . THR A 1 91 ? 2.298 6.375 -0.962 1.00 90.75 91 THR A C 1
ATOM 685 O O . THR A 1 91 ? 1.932 7.507 -1.280 1.00 90.75 91 THR A O 1
ATOM 688 N N . VAL A 1 92 ? 1.502 5.504 -0.363 1.00 92.75 92 VAL A N 1
ATOM 689 C CA . VAL A 1 92 ? 0.113 5.741 -0.008 1.00 92.75 92 VAL A CA 1
ATOM 690 C C . VAL A 1 92 ? 0.009 5.834 1.498 1.00 92.75 92 VAL A C 1
ATOM 692 O O . VAL A 1 92 ? 0.325 4.874 2.196 1.00 92.75 92 VAL A O 1
ATOM 695 N N . ASN A 1 93 ? -0.482 6.970 1.987 1.00 94.00 93 ASN A N 1
ATOM 696 C CA . ASN A 1 93 ? -0.919 7.103 3.367 1.00 94.00 93 ASN A CA 1
ATOM 697 C C . ASN A 1 93 ? -2.433 6.944 3.419 1.00 94.00 93 ASN A C 1
ATOM 699 O O . ASN A 1 93 ? -3.168 7.634 2.704 1.00 94.00 93 ASN A O 1
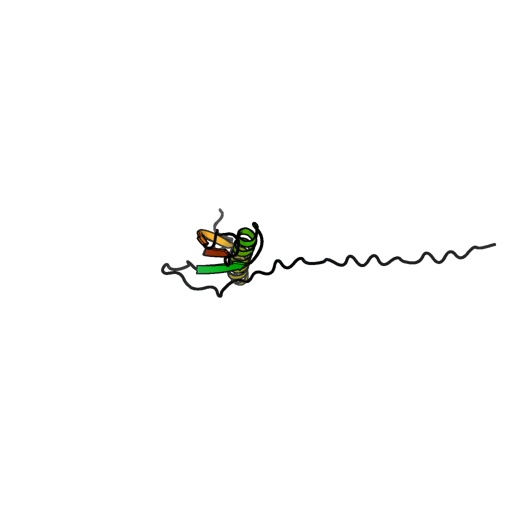ATOM 703 N N . PHE A 1 94 ? -2.908 6.046 4.264 1.00 94.75 94 PHE A N 1
ATOM 704 C CA . PHE A 1 94 ? -4.307 5.660 4.321 1.00 94.75 94 PHE A CA 1
ATOM 705 C C . PHE A 1 94 ? -4.756 5.431 5.760 1.00 94.75 94 PHE A C 1
ATOM 707 O O . PHE A 1 94 ? -3.950 5.211 6.656 1.00 94.75 94 PHE A O 1
ATOM 714 N N . THR A 1 95 ? -6.063 5.485 5.969 1.00 95.50 95 THR A N 1
ATOM 715 C CA . THR A 1 95 ? -6.718 5.134 7.233 1.00 95.50 95 THR A CA 1
ATOM 716 C C . THR A 1 95 ? -7.721 4.023 6.962 1.00 95.50 95 THR A C 1
ATOM 718 O O . THR A 1 95 ? -8.360 4.026 5.905 1.00 95.50 95 THR A O 1
ATOM 721 N N . CYS A 1 96 ? -7.924 3.120 7.914 1.00 93.88 96 CYS A N 1
ATOM 722 C CA . CYS A 1 96 ? -9.020 2.159 7.847 1.00 93.88 96 CYS A CA 1
ATOM 723 C C . CYS A 1 96 ? -10.216 2.701 8.630 1.00 93.88 96 CYS A C 1
ATOM 725 O O . CYS A 1 96 ? -10.113 2.955 9.826 1.00 93.88 96 CYS A O 1
ATOM 727 N N . VAL A 1 97 ? -11.350 2.896 7.959 1.00 92.81 97 VAL A N 1
ATOM 728 C CA . VAL A 1 97 ? -12.589 3.332 8.615 1.00 92.81 97 VAL A CA 1
ATOM 729 C C . VAL A 1 97 ? -13.594 2.199 8.648 1.00 92.81 97 VAL A C 1
ATOM 731 O O . VAL A 1 97 ? -13.691 1.410 7.712 1.00 92.81 97 VAL A O 1
ATOM 734 N N . SER A 1 98 ? -14.382 2.120 9.711 1.00 87.75 98 SER A N 1
ATOM 735 C CA . SER A 1 98 ? -15.489 1.172 9.784 1.00 87.75 98 SER A CA 1
ATOM 736 C C . SER A 1 98 ? -16.448 1.401 8.613 1.00 87.75 98 SER A C 1
ATOM 738 O O . SER A 1 98 ? -16.857 2.533 8.358 1.00 87.75 98 SER A O 1
ATOM 740 N N . SER A 1 99 ? -16.855 0.327 7.928 1.00 69.12 99 SER A N 1
ATOM 741 C CA . SER A 1 99 ? -17.797 0.392 6.794 1.00 69.12 99 SER A CA 1
ATOM 742 C C . SER A 1 99 ? -19.190 0.939 7.171 1.00 69.12 99 SER A C 1
ATOM 744 O O . SER A 1 99 ? -20.037 1.119 6.304 1.00 69.12 99 SER A O 1
ATOM 746 N N . GLN A 1 100 ? -19.424 1.197 8.460 1.00 61.56 100 GLN A N 1
ATOM 747 C CA . GLN A 1 100 ? -20.631 1.781 9.050 1.00 61.56 100 GLN A CA 1
ATOM 748 C C . GLN A 1 100 ? -20.620 3.328 9.049 1.00 61.56 100 GLN A C 1
ATOM 750 O O . GLN A 1 100 ? -21.607 3.947 9.424 1.00 61.56 100 GLN A O 1
ATOM 755 N N . ALA A 1 101 ? -19.521 3.981 8.648 1.00 56.09 101 ALA A N 1
ATOM 756 C CA . ALA A 1 101 ? -19.380 5.443 8.665 1.00 56.09 101 ALA A CA 1
ATOM 757 C C . ALA A 1 101 ? -19.824 6.109 7.343 1.00 56.09 101 ALA A C 1
ATOM 759 O O . ALA A 1 101 ? -19.106 6.927 6.763 1.00 56.09 101 ALA A O 1
ATOM 760 N N . SER A 1 102 ? -20.984 5.713 6.823 1.00 49.75 102 SER A N 1
ATOM 761 C CA . SER A 1 102 ? -21.627 6.313 5.644 1.00 49.75 102 SER A CA 1
ATOM 762 C C . SER A 1 102 ? -23.143 6.273 5.837 1.00 49.75 102 SER A C 1
ATOM 764 O O . SER A 1 102 ? -23.839 5.515 5.167 1.00 49.75 102 SER A O 1
ATOM 766 N N . GLY A 1 103 ? -23.612 7.014 6.843 1.00 42.84 103 GLY A N 1
ATOM 767 C CA . GLY A 1 103 ? -25.016 7.389 7.013 1.00 42.84 103 GLY A CA 1
ATOM 768 C C . GLY A 1 103 ? -25.241 8.781 6.453 1.00 42.84 103 GLY A C 1
ATOM 769 O O . GLY A 1 103 ? -24.341 9.626 6.671 1.00 42.84 103 GLY A O 1
#

Sequence (103 aa):
MTHFIPRRATAASLLFLVLAACGTASEITAGPQADIYSVTGKATGTRMSWVTARNRAMDAASDYCKQRQQTMRLRSESTSGVRSLEEQTSTVNFTCVSSQASG

pLDDT: mean 77.84, std 16.62, range [38.25, 95.5]